Protein AF-A0A4R3XMM3-F1 (afdb_monomer)

Foldseek 3Di:
DPFDWDWDDPVPPLWIWIATPVGWIFTKAWDWDDPPVQQWTKIFIATDDTDDDPVVVVVSRVVRRVFAMDIDHADPVDPVRVVVRVVLSVQLRVCVSVVNPGGSVVVD

pLDDT: mean 89.59, std 9.35, range [39.34, 97.38]

Sequence (108 aa):
MNTEFRFDDFGFNDKLAIVDRSDNYEWVEPQISSLFSAGIVRVELVADSGEGDDDVREALREYVKQNYVVDIQCDFGDEADISRAVSEAVAIRDRFLAGNYVSFGEMA

Radius of gyration: 15.11 Å; Cα contacts (8 Å, |Δi|>4): 183; chains: 1; bounding box: 34×26×42 Å

Secondary structure (DSSP, 8-state):
-----EEE--SSTT-EEEE-TTS-EEEEEEEEEEEGGGTEEEEEEEEEEEES-HHHHHHHHHHHHHHSEEEEE--TT-HHHHHHHHHHHHHHHHHHHTT--S-HHHH-

Solvent-accessible surface area (backbone atoms only — not comparable to full-atom values): 6117 Å² total; per-residue (Å²): 129,90,80,60,72,46,79,45,66,84,77,52,90,88,42,39,26,44,30,43,90,82,71,29,30,32,35,42,47,78,45,78,48,75,41,75,95,73,31,28,36,33,30,33,44,45,64,81,52,67,52,68,58,67,71,60,44,51,51,51,45,51,50,35,59,73,41,28,47,39,78,36,74,25,52,85,89,36,72,68,40,40,51,49,32,52,51,51,42,48,52,49,48,52,43,39,76,72,69,48,81,68,44,40,72,81,66,110

Mean predicted aligned error: 4.65 Å

Structure (mmCIF, N/CA/C/O backbone):
data_AF-A0A4R3XMM3-F1
#
_entry.id   AF-A0A4R3XMM3-F1
#
loop_
_atom_site.group_PDB
_atom_site.id
_atom_site.type_symbol
_atom_site.label_atom_id
_atom_site.label_alt_id
_atom_site.label_comp_id
_atom_site.label_asym_id
_atom_site.label_entity_id
_atom_site.label_seq_id
_atom_site.pdbx_PDB_ins_code
_atom_site.Cartn_x
_atom_site.Cartn_y
_atom_site.Cartn_z
_atom_site.occupancy
_atom_site.B_iso_or_equiv
_atom_site.auth_seq_id
_atom_site.auth_comp_id
_atom_site.auth_asym_id
_atom_site.auth_atom_id
_atom_site.pdbx_PDB_model_num
ATOM 1 N N . MET A 1 1 ? 3.703 14.108 -20.509 1.00 39.34 1 MET A N 1
ATOM 2 C CA . MET A 1 1 ? 3.858 12.731 -21.025 1.00 39.34 1 MET A CA 1
ATOM 3 C C . MET A 1 1 ? 2.840 11.875 -20.298 1.00 39.34 1 MET A C 1
ATOM 5 O O . MET A 1 1 ? 2.721 12.045 -19.096 1.00 39.34 1 MET A O 1
ATOM 9 N N . ASN A 1 2 ? 2.072 11.035 -20.998 1.00 50.97 2 ASN A N 1
ATOM 10 C CA . ASN A 1 2 ? 1.317 9.968 -20.336 1.00 50.97 2 ASN A CA 1
ATOM 11 C C . ASN A 1 2 ? 2.332 8.879 -20.004 1.00 50.97 2 ASN A C 1
ATOM 13 O O . ASN A 1 2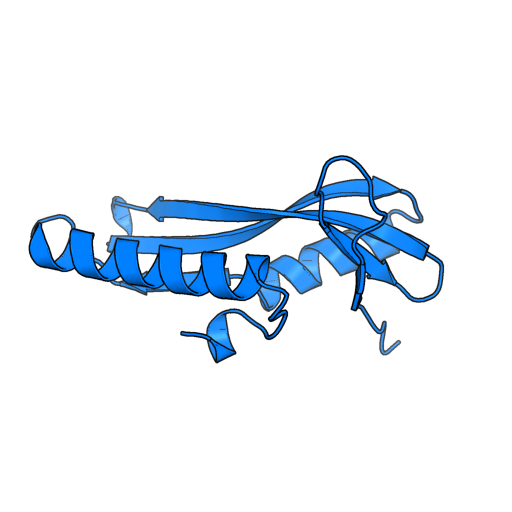 ? 2.629 8.035 -20.850 1.00 50.97 2 ASN A O 1
ATOM 17 N N . THR A 1 3 ? 2.961 8.996 -18.840 1.00 62.38 3 THR A N 1
ATOM 18 C CA . THR A 1 3 ? 3.848 7.957 -18.331 1.00 62.38 3 THR A CA 1
ATOM 19 C C . THR A 1 3 ? 2.953 6.786 -17.949 1.00 62.38 3 THR A C 1
ATOM 21 O O . THR A 1 3 ? 2.095 6.908 -17.080 1.00 62.38 3 THR A O 1
ATOM 24 N N . GLU A 1 4 ? 3.050 5.702 -18.708 1.00 83.00 4 GLU A N 1
ATOM 25 C CA . GLU A 1 4 ? 2.257 4.502 -18.478 1.00 83.00 4 GLU A CA 1
ATOM 26 C C . GLU A 1 4 ? 3.008 3.641 -17.470 1.00 83.00 4 GLU A C 1
ATOM 28 O O . GLU A 1 4 ? 4.126 3.203 -17.746 1.00 83.00 4 GLU A O 1
ATOM 33 N N . PHE A 1 5 ? 2.403 3.454 -16.302 1.00 89.56 5 PHE A N 1
ATOM 34 C CA . PHE A 1 5 ? 2.943 2.631 -15.231 1.00 89.56 5 PHE A CA 1
ATOM 35 C C . PHE A 1 5 ? 2.227 1.286 -15.194 1.00 89.56 5 PHE A C 1
ATOM 37 O O . PHE A 1 5 ? 1.027 1.206 -15.468 1.00 89.56 5 PHE A O 1
ATOM 44 N N . ARG A 1 6 ? 2.957 0.229 -14.843 1.00 91.19 6 ARG A N 1
ATOM 45 C CA . ARG A 1 6 ? 2.396 -1.109 -14.623 1.00 91.19 6 ARG A CA 1
ATOM 46 C C . ARG A 1 6 ? 3.032 -1.759 -13.402 1.00 91.19 6 ARG A C 1
ATOM 48 O O . ARG A 1 6 ? 4.103 -1.338 -12.978 1.00 91.19 6 ARG A O 1
ATOM 55 N N . PHE A 1 7 ? 2.394 -2.799 -12.880 1.00 91.62 7 PHE A N 1
ATOM 56 C CA . PHE A 1 7 ? 3.00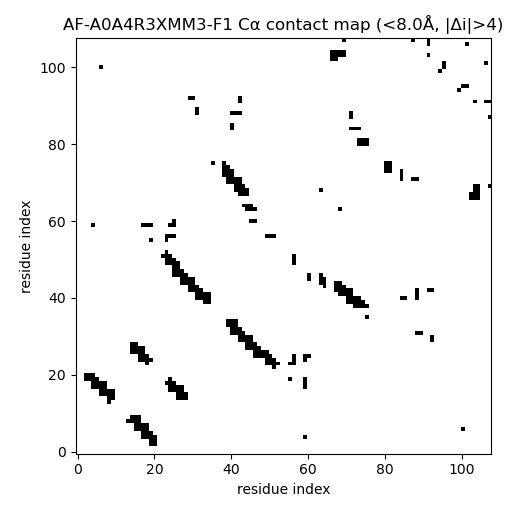9 -3.657 -11.874 1.00 91.62 7 PHE A CA 1
ATOM 57 C C . PHE A 1 7 ? 3.721 -4.831 -12.532 1.00 91.62 7 PHE A C 1
ATOM 59 O O . PHE A 1 7 ? 3.239 -5.366 -13.532 1.00 91.62 7 PHE A O 1
ATOM 66 N N . ASP A 1 8 ? 4.862 -5.198 -11.966 1.00 89.44 8 ASP A N 1
ATOM 67 C CA . ASP A 1 8 ? 5.714 -6.280 -12.443 1.00 89.44 8 ASP A CA 1
ATOM 68 C C . ASP A 1 8 ? 6.262 -7.055 -11.239 1.00 89.44 8 ASP A C 1
ATOM 70 O O . ASP A 1 8 ? 6.743 -6.461 -10.267 1.00 89.44 8 ASP A O 1
ATOM 74 N N . ASP A 1 9 ? 6.158 -8.380 -11.275 1.00 82.69 9 ASP A N 1
ATOM 75 C CA . ASP A 1 9 ? 6.764 -9.274 -10.300 1.00 82.69 9 ASP A CA 1
ATOM 76 C C . ASP A 1 9 ? 8.043 -9.842 -10.916 1.00 82.69 9 ASP A C 1
ATOM 78 O O . ASP A 1 9 ? 8.073 -10.907 -11.521 1.00 82.69 9 ASP A O 1
ATOM 82 N N . PHE A 1 10 ? 9.167 -9.147 -10.743 1.00 78.44 10 PHE A N 1
ATOM 83 C CA . PHE A 1 10 ? 10.459 -9.589 -11.289 1.00 78.44 10 PHE A CA 1
ATOM 84 C C . PHE A 1 10 ? 10.939 -10.975 -10.773 1.00 78.44 10 PHE A C 1
ATOM 86 O O . PHE A 1 10 ? 12.079 -11.367 -11.020 1.00 78.44 10 PHE A O 1
ATOM 93 N N . GLY A 1 11 ? 10.119 -11.718 -10.018 1.00 69.94 11 GLY A N 1
ATOM 94 C CA . GLY A 1 11 ? 10.423 -13.031 -9.452 1.00 69.94 11 GLY A CA 1
ATOM 95 C C . GLY A 1 11 ? 11.422 -12.974 -8.296 1.00 69.94 11 GLY A C 1
ATOM 96 O O . GLY A 1 11 ? 11.941 -14.007 -7.875 1.00 69.94 11 GLY A O 1
ATOM 97 N N . PHE A 1 12 ? 11.715 -11.775 -7.787 1.00 65.50 12 PHE A N 1
ATOM 98 C CA . PHE A 1 12 ? 12.668 -11.542 -6.707 1.00 65.50 12 PHE A CA 1
ATOM 99 C C . PHE A 1 12 ? 11.952 -11.401 -5.365 1.00 65.50 12 PHE A C 1
ATOM 101 O O . PHE A 1 12 ? 11.266 -10.413 -5.122 1.00 65.50 12 PHE A O 1
ATOM 108 N N . ASN A 1 13 ? 12.186 -12.358 -4.461 1.00 68.19 13 ASN A N 1
ATOM 109 C CA . ASN A 1 13 ? 11.737 -12.313 -3.062 1.00 68.19 13 ASN A CA 1
ATOM 110 C C . ASN A 1 13 ? 10.230 -12.036 -2.881 1.00 68.19 13 ASN A C 1
ATOM 112 O O . ASN A 1 13 ? 9.859 -11.372 -1.916 1.00 68.19 13 ASN A O 1
ATOM 116 N N . ASP A 1 14 ? 9.390 -12.490 -3.818 1.00 71.19 14 ASP A N 1
ATOM 117 C CA . ASP A 1 14 ? 7.941 -12.227 -3.840 1.00 71.19 14 ASP A CA 1
ATOM 118 C C . ASP A 1 14 ? 7.579 -10.726 -3.774 1.00 71.19 14 ASP A C 1
ATOM 120 O O . ASP A 1 14 ? 6.479 -10.354 -3.360 1.00 71.19 14 ASP A O 1
ATOM 124 N N . LYS A 1 15 ? 8.509 -9.843 -4.168 1.00 82.19 15 LYS A N 1
ATOM 125 C CA . LYS A 1 15 ? 8.300 -8.394 -4.182 1.00 82.19 15 LYS A CA 1
ATOM 126 C C . LYS A 1 15 ? 7.693 -7.955 -5.504 1.00 82.19 15 LYS A C 1
ATOM 128 O O . LYS A 1 15 ? 8.142 -8.357 -6.577 1.00 82.19 15 LYS A O 1
ATOM 133 N N . LEU A 1 16 ? 6.710 -7.071 -5.404 1.00 91.31 16 LEU A N 1
ATOM 134 C CA . LEU A 1 16 ? 6.092 -6.410 -6.541 1.00 91.31 16 LEU A CA 1
ATOM 135 C C . LEU A 1 16 ? 6.780 -5.067 -6.778 1.00 91.31 16 LEU A C 1
ATOM 137 O O . LEU A 1 16 ? 7.086 -4.347 -5.827 1.00 91.31 16 LEU A O 1
ATOM 141 N N . ALA A 1 17 ? 7.006 -4.717 -8.036 1.00 92.88 17 ALA A N 1
ATOM 142 C CA . ALA A 1 17 ? 7.477 -3.402 -8.431 1.00 92.88 17 ALA A CA 1
ATOM 143 C C . ALA A 1 17 ? 6.404 -2.668 -9.233 1.00 92.88 17 ALA A C 1
ATOM 145 O O . ALA A 1 17 ? 5.628 -3.285 -9.961 1.00 92.88 17 ALA A O 1
ATOM 146 N N . ILE A 1 18 ? 6.387 -1.343 -9.130 1.00 93.12 18 ILE A N 1
ATOM 147 C CA . ILE A 1 18 ? 5.763 -0.484 -10.131 1.00 93.12 18 ILE A CA 1
ATOM 148 C C . ILE A 1 18 ? 6.849 -0.014 -11.098 1.00 93.12 18 ILE A C 1
ATOM 150 O O . ILE A 1 18 ? 7.905 0.442 -10.662 1.00 93.12 18 ILE A O 1
ATOM 154 N N . VAL A 1 19 ? 6.604 -0.156 -12.398 1.00 93.94 19 VAL A N 1
ATOM 155 C CA . VAL A 1 19 ? 7.603 0.059 -13.451 1.00 93.94 19 VAL A CA 1
ATOM 156 C C . VAL A 1 19 ? 7.079 0.995 -14.536 1.00 93.94 19 VAL A C 1
ATOM 158 O O . VAL A 1 19 ? 5.877 1.013 -14.831 1.00 93.94 19 VAL A O 1
ATOM 161 N N . ASP A 1 20 ? 7.978 1.762 -15.149 1.00 91.94 20 ASP A N 1
ATOM 162 C CA . ASP A 1 20 ? 7.700 2.522 -16.369 1.00 91.94 20 ASP A CA 1
ATOM 163 C C . ASP A 1 20 ? 8.069 1.721 -17.637 1.00 91.94 20 ASP A C 1
ATOM 165 O O . ASP A 1 20 ? 8.492 0.566 -17.588 1.00 91.94 20 ASP A O 1
ATOM 169 N N . ARG A 1 21 ? 7.903 2.329 -18.818 1.00 89.12 21 ARG A N 1
ATOM 170 C CA . ARG A 1 21 ? 8.243 1.691 -20.105 1.00 89.12 21 ARG A CA 1
ATOM 171 C C . ARG A 1 21 ? 9.744 1.545 -20.365 1.00 89.12 21 ARG A C 1
ATOM 173 O O . ARG A 1 21 ? 10.106 0.887 -21.338 1.00 89.12 21 ARG A O 1
ATOM 180 N N . SER A 1 22 ? 10.582 2.194 -19.566 1.00 89.62 22 SER A N 1
ATOM 181 C CA . SER A 1 22 ? 12.039 2.182 -19.704 1.00 89.62 22 SER A CA 1
ATOM 182 C C . SER A 1 22 ? 12.702 1.335 -18.613 1.00 89.62 22 SER A C 1
ATOM 184 O O . SER A 1 22 ? 13.904 1.467 -18.400 1.00 89.62 22 SER A O 1
ATOM 186 N N . ASP A 1 23 ? 11.915 0.494 -17.934 1.00 87.88 23 ASP A N 1
ATOM 187 C CA . ASP A 1 23 ? 12.323 -0.389 -16.840 1.00 87.88 23 ASP A CA 1
ATOM 188 C C . ASP A 1 23 ? 12.890 0.347 -15.607 1.00 87.88 23 ASP A C 1
ATOM 190 O O . ASP A 1 23 ? 13.583 -0.254 -14.788 1.00 87.88 23 ASP A O 1
ATOM 194 N N . ASN A 1 24 ? 12.562 1.634 -15.423 1.00 91.81 24 ASN A N 1
ATOM 195 C CA . ASN A 1 24 ? 12.718 2.296 -14.127 1.00 91.81 24 ASN A CA 1
ATOM 196 C C . ASN A 1 24 ? 11.645 1.758 -13.187 1.00 91.81 24 ASN A C 1
ATOM 198 O O . ASN A 1 24 ? 10.486 1.617 -13.594 1.00 91.81 24 ASN A O 1
ATOM 202 N N . TYR A 1 25 ? 11.998 1.502 -11.932 1.00 92.56 25 TYR A N 1
ATOM 203 C CA . TYR A 1 25 ? 11.072 0.863 -11.011 1.00 92.56 25 TYR A CA 1
ATOM 204 C C . TYR A 1 25 ? 11.210 1.315 -9.563 1.00 92.56 25 TYR A C 1
ATOM 206 O O . TYR A 1 25 ? 12.254 1.801 -9.132 1.00 92.56 25 TYR A O 1
ATOM 214 N N . GLU A 1 26 ? 10.142 1.088 -8.801 1.00 94.00 26 GLU A N 1
ATOM 215 C CA . GLU A 1 26 ? 10.121 1.126 -7.340 1.00 94.00 26 GLU A CA 1
ATOM 216 C C . GLU A 1 26 ? 9.452 -0.143 -6.811 1.00 94.00 26 GLU A C 1
ATOM 218 O O . GLU A 1 26 ? 8.365 -0.514 -7.253 1.00 94.00 26 GLU A O 1
ATOM 223 N N . TRP A 1 27 ? 10.082 -0.802 -5.845 1.00 93.75 27 TRP A N 1
ATOM 224 C CA . TRP A 1 27 ? 9.476 -1.856 -5.044 1.00 93.75 27 TRP A CA 1
ATOM 225 C C . TRP A 1 27 ? 8.351 -1.279 -4.205 1.00 93.75 27 TRP A C 1
ATOM 227 O O . TRP A 1 27 ? 8.519 -0.248 -3.546 1.00 93.75 27 TRP A O 1
ATOM 237 N N . VAL A 1 28 ? 7.225 -1.982 -4.210 1.00 93.25 28 VAL A N 1
ATOM 238 C CA . VAL A 1 28 ? 6.001 -1.562 -3.546 1.00 93.25 28 VAL A CA 1
ATOM 239 C C . VAL A 1 28 ? 5.458 -2.652 -2.636 1.00 93.25 28 VAL A C 1
ATOM 241 O O . VAL A 1 28 ? 5.443 -3.831 -2.988 1.00 93.25 28 VAL A O 1
ATOM 244 N N . GLU A 1 29 ? 4.975 -2.255 -1.463 1.00 92.12 29 GLU A N 1
ATOM 245 C CA . GLU A 1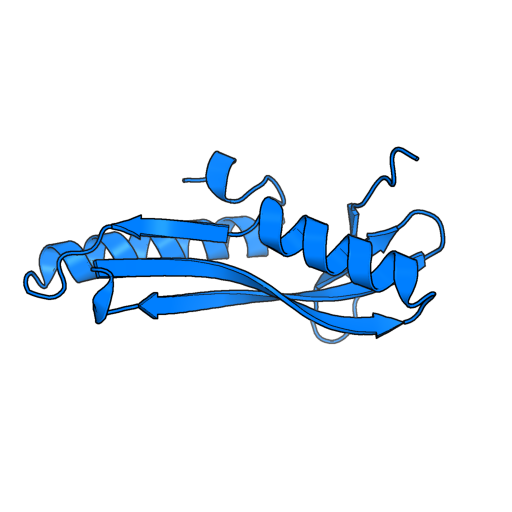 29 ? 4.378 -3.170 -0.489 1.00 92.12 29 GLU A CA 1
ATOM 246 C C . GLU A 1 29 ? 3.122 -2.539 0.129 1.00 92.12 29 GLU A C 1
ATOM 248 O O . GLU A 1 29 ? 3.156 -1.368 0.527 1.00 92.12 29 GLU A O 1
ATOM 253 N N . PRO A 1 30 ? 1.987 -3.262 0.194 1.00 92.44 30 PRO A N 1
ATOM 254 C CA . PRO A 1 30 ? 0.785 -2.730 0.812 1.00 92.44 30 PRO A CA 1
ATOM 255 C C . PRO A 1 30 ? 0.905 -2.774 2.339 1.00 92.44 30 PRO A C 1
ATOM 257 O O . PRO A 1 30 ? 1.241 -3.800 2.932 1.00 92.44 30 PRO A O 1
ATOM 260 N N . GLN A 1 31 ? 0.580 -1.662 2.983 1.00 94.75 31 GLN A N 1
ATOM 261 C CA . GLN A 1 31 ? 0.625 -1.468 4.424 1.00 94.75 31 GLN A CA 1
ATOM 26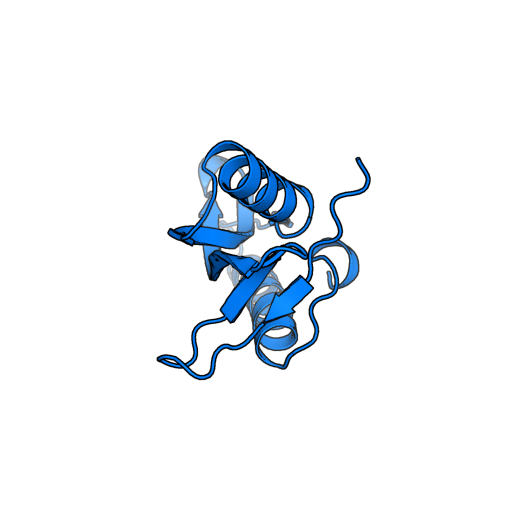2 C C . GLN A 1 31 ? -0.754 -1.079 4.951 1.00 94.75 31 GLN A C 1
ATOM 264 O O . GLN A 1 31 ? -1.530 -0.399 4.283 1.00 94.75 31 GLN A O 1
ATOM 269 N N . ILE A 1 32 ? -1.053 -1.522 6.172 1.00 95.75 32 ILE A N 1
ATOM 270 C CA . ILE A 1 32 ? -2.244 -1.111 6.913 1.00 95.75 32 ILE A CA 1
ATOM 271 C C . ILE A 1 32 ? -1.769 -0.373 8.158 1.00 95.75 32 ILE A C 1
ATOM 273 O O . ILE A 1 32 ? -0.976 -0.910 8.933 1.00 95.75 32 ILE A O 1
ATOM 277 N N . SER A 1 33 ? -2.259 0.844 8.354 1.00 96.19 33 SER A N 1
ATOM 278 C CA . SER A 1 33 ? -1.920 1.692 9.492 1.00 96.19 33 SER A CA 1
ATOM 279 C C . SER A 1 33 ? -3.183 2.206 10.187 1.00 96.19 33 SER A C 1
ATOM 281 O O . SER A 1 33 ? -4.251 2.333 9.589 1.00 96.19 33 SER A O 1
ATOM 283 N N . SER A 1 34 ? -3.086 2.468 11.492 1.00 94.62 34 SER A N 1
ATOM 284 C CA . SER A 1 34 ? -4.188 3.018 12.289 1.00 94.62 34 SER A CA 1
ATOM 285 C C . SER A 1 34 ? -3.861 4.444 12.713 1.00 94.62 34 SER A C 1
ATOM 287 O O . SER A 1 34 ? -2.913 4.686 13.461 1.00 94.62 34 SER A O 1
ATOM 289 N N . LEU A 1 35 ? -4.667 5.394 12.250 1.00 93.81 35 LEU A N 1
ATOM 290 C CA . LEU A 1 35 ? -4.573 6.813 12.570 1.00 93.81 35 LEU A CA 1
ATOM 291 C C . LEU A 1 35 ? -5.635 7.152 13.623 1.00 93.81 35 LEU A C 1
ATOM 293 O O . LEU A 1 35 ? -6.683 7.724 13.323 1.00 93.81 35 LEU A O 1
ATOM 297 N N . PHE A 1 36 ? -5.359 6.782 14.877 1.00 90.06 36 PHE A N 1
ATOM 298 C CA . PHE A 1 36 ? -6.306 6.903 15.995 1.00 90.06 36 PHE A CA 1
ATOM 299 C C . PHE A 1 36 ? -6.871 8.315 16.179 1.00 90.06 36 PHE A C 1
ATOM 301 O O . PHE A 1 36 ? -8.066 8.476 16.403 1.00 90.06 36 PHE A O 1
ATOM 308 N N . SER A 1 37 ? -6.034 9.348 16.046 1.00 89.00 37 SER A N 1
ATOM 309 C CA . SER A 1 37 ? -6.450 10.750 16.190 1.00 89.00 37 SER A CA 1
ATOM 310 C C . SER A 1 37 ? -7.413 11.223 15.099 1.00 89.0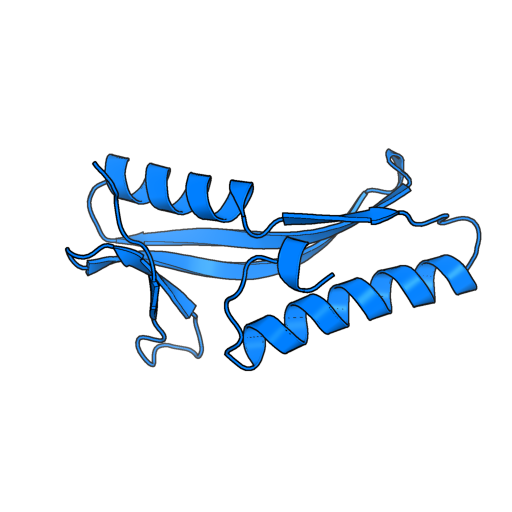0 37 SER A C 1
ATOM 312 O O . SER A 1 37 ? -8.100 12.222 15.295 1.00 89.00 37 SER A O 1
ATOM 314 N N . ALA A 1 38 ? -7.450 10.525 13.964 1.00 90.56 38 ALA A N 1
ATOM 315 C CA . ALA A 1 38 ? -8.314 10.829 12.834 1.00 90.56 38 ALA A CA 1
ATOM 316 C C . ALA A 1 38 ? -9.509 9.869 12.720 1.00 90.56 38 ALA A C 1
ATOM 318 O O . ALA A 1 38 ? -10.355 10.089 11.861 1.00 90.56 38 ALA A O 1
ATOM 319 N N . GLY A 1 39 ? -9.585 8.822 13.554 1.00 95.56 39 GLY A N 1
ATOM 320 C CA . GLY A 1 39 ? -10.618 7.789 13.426 1.00 95.56 39 GLY A CA 1
ATOM 321 C C . GLY A 1 39 ? -10.516 7.019 12.107 1.00 95.56 39 GLY A C 1
ATOM 322 O O . GLY A 1 39 ? -11.530 6.761 11.466 1.00 95.56 39 GLY A O 1
ATOM 323 N N . ILE A 1 40 ? -9.293 6.722 11.648 1.00 97.38 40 ILE A N 1
ATOM 324 C CA . ILE A 1 40 ? -9.046 6.107 10.336 1.00 97.38 40 ILE A CA 1
ATOM 325 C C . ILE A 1 40 ? -8.203 4.838 10.470 1.00 97.38 40 ILE A C 1
ATOM 327 O O . ILE A 1 40 ? -7.173 4.825 11.148 1.00 97.38 40 ILE A O 1
ATOM 331 N N . VAL A 1 41 ? -8.607 3.792 9.753 1.00 96.88 41 VAL A N 1
ATOM 332 C CA . VAL A 1 41 ? -7.731 2.696 9.326 1.00 96.88 41 VAL A CA 1
ATOM 333 C C . VAL A 1 41 ? -7.367 2.959 7.869 1.00 96.88 41 VAL A C 1
ATOM 335 O O . VAL A 1 41 ? -8.244 3.020 7.012 1.00 96.88 41 VAL A O 1
ATOM 338 N N . ARG A 1 42 ? -6.081 3.146 7.585 1.00 96.81 42 ARG A N 1
ATOM 339 C CA . ARG A 1 42 ? -5.575 3.395 6.235 1.00 96.81 42 ARG A CA 1
ATOM 340 C C . ARG A 1 42 ? -4.994 2.117 5.664 1.00 96.81 42 ARG A C 1
ATOM 342 O O . ARG A 1 42 ? -4.229 1.434 6.343 1.00 96.81 42 ARG A O 1
ATOM 349 N N . VAL A 1 43 ? -5.310 1.838 4.408 1.00 95.81 43 VAL A N 1
ATOM 350 C CA . VAL A 1 43 ? -4.554 0.904 3.576 1.00 95.81 43 VAL A CA 1
ATOM 351 C C . VAL A 1 43 ? -3.856 1.702 2.483 1.00 95.81 43 VAL A C 1
ATOM 353 O O . VAL A 1 43 ? -4.488 2.489 1.779 1.00 95.81 43 VAL A O 1
ATOM 356 N N . GLU A 1 44 ? -2.542 1.547 2.372 1.00 95.50 44 GLU A N 1
ATOM 357 C CA . GLU A 1 44 ? -1.734 2.259 1.387 1.00 95.50 44 GLU A CA 1
ATOM 358 C C . GLU A 1 44 ? -0.679 1.360 0.763 1.00 95.50 44 GLU A C 1
ATOM 360 O O . GLU A 1 44 ? -0.164 0.452 1.406 1.00 95.50 44 GLU A O 1
ATOM 365 N N . LEU A 1 45 ? -0.348 1.605 -0.496 1.00 94.38 45 LEU A N 1
ATOM 366 C CA . LEU A 1 45 ? 0.806 1.003 -1.139 1.00 94.38 45 LEU A CA 1
ATOM 367 C C . LEU A 1 45 ? 2.006 1.932 -0.934 1.00 94.38 45 LEU A C 1
ATOM 369 O O . LEU A 1 45 ? 1.942 3.117 -1.254 1.00 94.38 45 LEU A O 1
ATOM 373 N N . VAL A 1 46 ? 3.097 1.411 -0.377 1.00 93.12 46 VAL A N 1
ATOM 374 C CA . VAL A 1 46 ? 4.299 2.200 -0.077 1.00 93.12 46 VAL A CA 1
ATOM 375 C C . VAL A 1 46 ? 5.407 1.810 -1.036 1.00 93.12 46 VAL A C 1
ATOM 377 O O . VAL A 1 46 ? 5.730 0.632 -1.150 1.00 93.12 46 VAL A O 1
ATOM 380 N N . ALA A 1 47 ? 5.993 2.806 -1.699 1.00 91.88 47 ALA A N 1
ATOM 381 C CA . ALA A 1 47 ? 7.199 2.662 -2.505 1.00 91.88 47 ALA A CA 1
ATOM 382 C C . ALA A 1 47 ? 8.433 3.033 -1.666 1.00 91.88 47 ALA A C 1
ATOM 384 O O . ALA A 1 47 ? 8.482 4.136 -1.117 1.00 91.88 47 ALA A O 1
ATOM 385 N N . ASP A 1 48 ? 9.406 2.127 -1.557 1.00 83.94 48 ASP A N 1
ATOM 386 C CA . ASP A 1 48 ? 10.542 2.265 -0.622 1.00 83.94 48 ASP A CA 1
ATOM 387 C C . ASP A 1 48 ? 11.913 2.350 -1.318 1.00 83.94 48 ASP A C 1
ATOM 389 O O . ASP A 1 48 ? 12.775 3.136 -0.924 1.00 83.94 48 ASP A O 1
ATOM 393 N N . SER A 1 49 ? 12.128 1.555 -2.366 1.00 86.94 49 SER A N 1
ATOM 394 C CA . SER A 1 49 ? 13.442 1.361 -2.984 1.00 86.94 49 SER A CA 1
ATOM 395 C C . SER A 1 49 ? 13.307 0.889 -4.426 1.00 86.94 49 SER A C 1
ATOM 397 O O . SER A 1 49 ? 12.370 0.171 -4.747 1.00 86.94 49 SER A O 1
ATOM 399 N N . GLY A 1 50 ? 14.259 1.232 -5.290 1.00 88.88 50 GLY A N 1
ATOM 400 C CA . GLY A 1 50 ? 14.143 1.019 -6.726 1.00 88.88 50 GLY A CA 1
ATOM 401 C C . GLY A 1 50 ? 15.381 1.465 -7.492 1.00 88.88 50 GLY A C 1
ATOM 402 O O . GLY A 1 50 ? 16.317 2.013 -6.902 1.00 88.88 50 GLY A O 1
ATOM 403 N N . GLU A 1 51 ? 15.377 1.245 -8.802 1.00 91.56 51 GLU A N 1
ATOM 404 C CA . GLU A 1 51 ? 16.451 1.653 -9.708 1.00 91.56 51 GLU A CA 1
ATOM 405 C C . GLU A 1 51 ? 15.888 2.410 -10.910 1.00 91.56 51 GLU A C 1
ATOM 407 O O . GLU A 1 51 ? 14.744 2.207 -11.319 1.00 91.56 51 GLU A O 1
ATOM 412 N N . GLY A 1 52 ? 16.702 3.307 -11.465 1.00 91.31 52 GLY A N 1
ATOM 413 C CA . GLY A 1 52 ? 16.325 4.145 -12.596 1.00 91.31 52 GLY A CA 1
ATOM 414 C C . GLY A 1 52 ? 16.588 5.626 -12.357 1.00 91.31 52 GLY A C 1
ATOM 415 O O . GLY A 1 52 ? 17.270 6.011 -11.408 1.00 91.31 52 GLY A O 1
ATOM 416 N N . ASP A 1 53 ? 16.039 6.439 -13.249 1.00 93.06 53 ASP A N 1
ATOM 417 C CA . ASP A 1 53 ? 16.071 7.895 -13.181 1.00 93.06 53 ASP A CA 1
ATOM 418 C C . ASP A 1 53 ? 15.268 8.425 -11.980 1.00 93.06 53 ASP A C 1
ATOM 420 O O . ASP A 1 53 ? 14.128 8.013 -11.752 1.00 93.06 53 ASP A O 1
ATOM 424 N N . ASP A 1 54 ? 15.861 9.339 -11.209 1.00 92.12 54 ASP A N 1
ATOM 425 C CA . ASP A 1 54 ? 15.270 9.832 -9.961 1.00 92.12 54 ASP A CA 1
ATOM 426 C C . ASP A 1 54 ? 13.955 10.602 -10.188 1.00 92.12 54 ASP A C 1
ATOM 428 O O . ASP A 1 54 ? 13.025 10.441 -9.394 1.00 92.12 54 ASP A O 1
ATOM 432 N N . ASP A 1 55 ? 13.826 11.362 -11.285 1.00 91.25 55 ASP A N 1
ATOM 433 C CA . ASP A 1 55 ? 12.599 12.111 -11.594 1.00 91.25 55 ASP A CA 1
ATOM 434 C C . ASP A 1 55 ? 11.458 11.145 -11.966 1.00 91.25 55 ASP A C 1
ATOM 436 O O . ASP A 1 55 ? 10.303 11.320 -11.560 1.00 91.25 55 ASP A O 1
ATOM 440 N N . VAL A 1 56 ? 11.770 10.081 -12.717 1.00 90.00 56 VAL A N 1
ATOM 441 C CA . VAL A 1 56 ? 10.796 9.026 -13.055 1.00 90.00 56 VAL A CA 1
ATOM 442 C C . VAL A 1 56 ? 10.369 8.260 -11.806 1.00 90.00 56 VAL A C 1
ATOM 444 O O . VAL A 1 56 ? 9.183 7.982 -11.617 1.00 90.00 56 VAL A O 1
ATOM 447 N N . ARG A 1 57 ? 11.319 7.947 -10.926 1.00 92.00 57 ARG A N 1
ATOM 448 C CA . ARG A 1 57 ? 11.058 7.271 -9.654 1.00 92.00 57 ARG A CA 1
ATOM 449 C C . ARG A 1 57 ? 10.206 8.109 -8.709 1.00 92.00 57 ARG A C 1
ATOM 451 O O . ARG A 1 57 ? 9.290 7.577 -8.082 1.00 92.00 57 ARG A O 1
ATOM 458 N N . GLU A 1 58 ? 10.428 9.418 -8.643 1.00 92.44 58 GLU A N 1
ATOM 459 C CA . GLU A 1 58 ? 9.543 10.324 -7.908 1.00 92.44 58 GLU A CA 1
ATOM 460 C C . GLU A 1 58 ? 8.119 10.293 -8.482 1.00 92.44 58 GLU A C 1
ATOM 462 O O . GLU A 1 58 ? 7.154 10.149 -7.727 1.00 92.44 58 GLU A O 1
ATOM 467 N N . 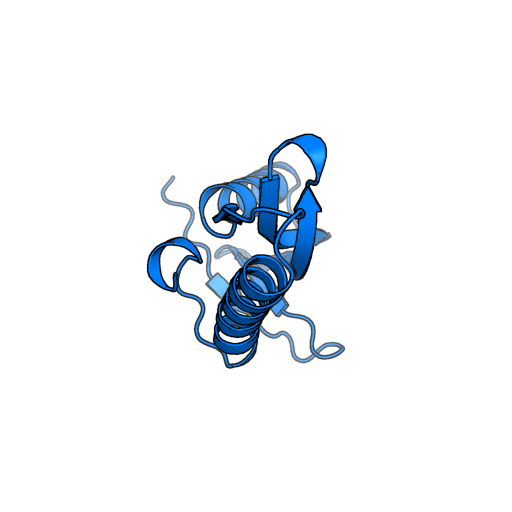ALA A 1 59 ? 7.972 10.310 -9.809 1.00 91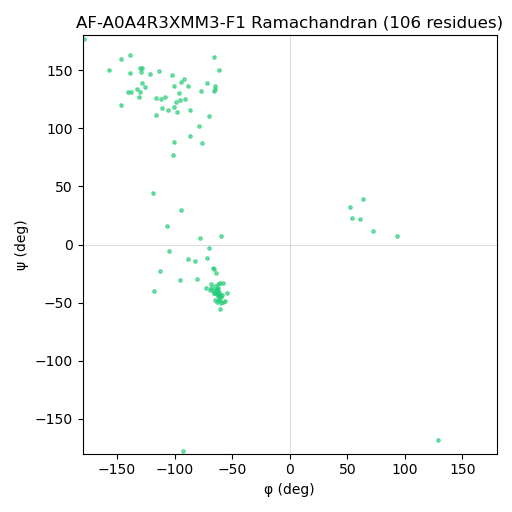.88 59 ALA A N 1
ATOM 468 C CA . ALA A 1 59 ? 6.666 10.194 -10.453 1.00 91.88 59 ALA A CA 1
ATOM 469 C C . ALA A 1 59 ? 5.963 8.851 -10.159 1.00 91.88 59 ALA A C 1
ATOM 471 O O . ALA A 1 59 ? 4.748 8.841 -9.947 1.00 91.88 59 ALA A O 1
ATOM 472 N N . LEU A 1 60 ? 6.704 7.735 -10.094 1.00 91.44 60 LEU A N 1
ATOM 473 C CA . LEU A 1 60 ? 6.176 6.425 -9.683 1.00 91.44 60 LEU A CA 1
ATOM 474 C C . LEU A 1 60 ? 5.637 6.468 -8.245 1.00 91.44 60 LEU A C 1
ATOM 476 O O . LEU A 1 60 ? 4.511 6.039 -7.989 1.00 91.44 60 LEU A O 1
ATOM 480 N N . ARG A 1 61 ? 6.410 7.034 -7.310 1.00 92.44 61 ARG A N 1
ATOM 481 C CA . ARG A 1 61 ? 6.002 7.178 -5.901 1.00 92.44 61 ARG A CA 1
ATOM 482 C C . ARG A 1 61 ? 4.750 8.038 -5.764 1.00 92.44 61 ARG A C 1
ATOM 484 O O . ARG A 1 61 ? 3.840 7.680 -5.019 1.00 92.44 61 ARG A O 1
ATOM 491 N N . GLU A 1 62 ? 4.688 9.156 -6.479 1.00 92.44 62 GLU A N 1
ATOM 492 C CA . GLU A 1 62 ? 3.526 10.045 -6.450 1.00 92.44 62 GLU A CA 1
ATOM 493 C C . GLU A 1 62 ? 2.287 9.384 -7.057 1.00 92.44 62 GLU A C 1
ATOM 495 O O . GLU A 1 62 ? 1.197 9.492 -6.494 1.00 92.44 62 GLU A O 1
ATOM 500 N N . TYR A 1 63 ? 2.444 8.625 -8.144 1.00 91.50 63 TYR A N 1
ATOM 501 C CA . TYR A 1 63 ? 1.345 7.845 -8.707 1.00 91.50 63 TYR A CA 1
ATOM 502 C C . TYR A 1 63 ? 0.784 6.837 -7.702 1.00 91.50 63 TYR A C 1
ATOM 504 O O . TYR A 1 63 ? -0.436 6.748 -7.536 1.00 91.50 63 TYR A O 1
ATOM 512 N N . VAL A 1 64 ? 1.661 6.115 -7.000 1.00 92.06 64 VAL A N 1
ATOM 513 C CA . VAL A 1 64 ? 1.262 5.158 -5.967 1.00 92.06 64 VAL A CA 1
ATOM 514 C C . VAL A 1 64 ? 0.477 5.855 -4.850 1.00 92.06 64 VAL A C 1
ATOM 516 O O . VAL A 1 64 ? -0.644 5.448 -4.553 1.00 92.06 64 VAL A O 1
ATOM 519 N N . LYS A 1 65 ? 0.995 6.960 -4.300 1.00 90.94 65 LYS A N 1
ATOM 520 C CA . LYS A 1 65 ? 0.318 7.724 -3.235 1.00 90.94 65 LYS A CA 1
ATOM 521 C C . LYS A 1 65 ? -1.049 8.272 -3.647 1.00 90.94 65 LYS A C 1
ATOM 523 O O . LYS A 1 65 ? -1.929 8.409 -2.806 1.00 90.94 65 LYS A O 1
ATOM 528 N N . GLN A 1 66 ? -1.226 8.626 -4.917 1.00 90.56 66 GLN A N 1
ATOM 529 C CA . GLN A 1 66 ? -2.477 9.211 -5.402 1.00 90.56 66 GLN A CA 1
ATOM 530 C C . GLN A 1 66 ? -3.565 8.168 -5.679 1.00 90.56 66 GLN A C 1
ATOM 532 O O . GLN A 1 66 ? -4.744 8.489 -5.562 1.00 90.56 66 GLN A O 1
ATOM 537 N N . ASN A 1 67 ? -3.187 6.942 -6.056 1.00 90.12 67 ASN A N 1
ATOM 538 C CA . ASN A 1 67 ? -4.134 5.928 -6.542 1.00 90.12 67 ASN A CA 1
ATOM 539 C C . ASN A 1 67 ? -4.290 4.726 -5.597 1.00 90.12 67 ASN A C 1
ATOM 541 O O . ASN A 1 67 ? -5.309 4.041 -5.623 1.00 90.12 67 ASN A O 1
ATOM 545 N N . TYR A 1 68 ? -3.306 4.454 -4.744 1.00 93.81 68 TYR A N 1
ATOM 546 C CA . TYR A 1 68 ? -3.275 3.263 -3.891 1.00 93.81 68 TYR A CA 1
ATOM 547 C C . TYR A 1 68 ? -3.258 3.643 -2.415 1.00 93.81 68 TYR A C 1
ATOM 549 O O . TYR A 1 68 ? -2.502 3.080 -1.633 1.00 93.81 68 TYR A O 1
ATOM 557 N N . VAL A 1 69 ? -4.097 4.607 -2.035 1.00 94.94 69 VAL A N 1
ATOM 558 C CA . VAL A 1 69 ? -4.355 4.988 -0.643 1.00 94.94 69 VAL A CA 1
ATOM 559 C C . VAL A 1 69 ? -5.862 5.044 -0.439 1.00 94.94 69 VAL A C 1
ATOM 561 O O . VAL A 1 69 ? -6.564 5.724 -1.185 1.00 94.94 69 VAL A O 1
ATOM 564 N N . VAL A 1 70 ? -6.356 4.342 0.576 1.00 94.38 70 VAL A N 1
ATOM 565 C CA . VAL A 1 70 ? -7.754 4.397 1.011 1.00 94.38 70 VAL A CA 1
ATOM 566 C C . VAL A 1 70 ? -7.813 4.564 2.521 1.00 94.38 70 VAL A C 1
ATOM 568 O O . VAL A 1 70 ? -7.136 3.857 3.269 1.00 94.38 70 VAL A O 1
ATOM 571 N N . ASP A 1 71 ? -8.669 5.489 2.949 1.00 95.94 71 ASP A N 1
ATOM 572 C CA . ASP A 1 71 ? -8.966 5.772 4.348 1.00 95.94 71 ASP A CA 1
ATOM 573 C C . ASP A 1 71 ? -10.344 5.217 4.706 1.00 95.94 71 ASP A C 1
ATOM 575 O O . ASP A 1 71 ? -11.366 5.684 4.200 1.00 95.94 71 ASP A O 1
ATOM 579 N N . ILE A 1 72 ? -10.378 4.244 5.612 1.00 95.94 72 ILE A N 1
ATOM 580 C CA . ILE A 1 72 ? -11.606 3.637 6.123 1.00 95.94 72 ILE A CA 1
ATOM 581 C C . ILE A 1 72 ? -11.925 4.282 7.467 1.00 95.94 72 ILE A C 1
ATOM 583 O O . ILE A 1 72 ? -11.111 4.257 8.392 1.00 95.94 72 ILE A O 1
ATOM 587 N N . GLN A 1 73 ? -13.118 4.863 7.581 1.00 96.94 73 GLN A N 1
ATOM 588 C CA . GLN A 1 73 ? -13.591 5.432 8.842 1.00 96.94 73 GLN A CA 1
ATOM 589 C C . GLN A 1 73 ? -13.766 4.331 9.892 1.00 96.94 73 GLN A C 1
ATOM 591 O O . GLN A 1 73 ? -14.303 3.259 9.597 1.00 96.94 73 GLN A O 1
ATOM 596 N N . CYS A 1 74 ? -13.312 4.615 11.109 1.00 96.75 74 CYS A N 1
ATOM 597 C CA . CYS A 1 74 ? -13.305 3.692 12.232 1.00 96.75 74 CYS A CA 1
ATOM 598 C C . CYS A 1 74 ? -13.520 4.449 13.548 1.00 96.75 74 CYS A C 1
ATOM 600 O O . CYS A 1 74 ? -12.695 5.275 13.951 1.00 96.75 74 CYS A O 1
ATOM 602 N N . ASP A 1 75 ? -14.588 4.111 14.261 1.00 95.69 75 ASP A N 1
ATOM 603 C CA . ASP A 1 75 ? -14.750 4.456 15.666 1.00 95.69 75 ASP A CA 1
ATOM 604 C C . ASP A 1 75 ? -13.931 3.485 16.527 1.00 95.69 75 ASP A C 1
ATOM 606 O O . ASP A 1 75 ? -14.323 2.351 16.787 1.00 95.69 75 ASP A O 1
ATOM 610 N N . PHE A 1 76 ? -12.765 3.934 16.994 1.00 94.50 76 PHE A N 1
ATOM 611 C CA . PHE A 1 76 ? -11.911 3.139 17.882 1.00 94.50 76 PHE A CA 1
ATOM 612 C C . PHE A 1 76 ? -12.487 2.948 19.298 1.00 94.50 76 PHE A C 1
ATOM 614 O O . PHE A 1 76 ? -11.873 2.263 20.117 1.00 94.50 76 PHE A O 1
ATOM 621 N N . GLY A 1 77 ? -13.636 3.553 19.610 1.00 94.56 77 GLY A N 1
ATOM 622 C CA . GLY A 1 77 ? -14.411 3.260 20.812 1.00 94.56 77 GLY A CA 1
ATOM 623 C C . GLY A 1 77 ? -15.316 2.030 20.683 1.00 94.56 77 GLY A C 1
ATOM 624 O O . GLY A 1 77 ? -15.782 1.535 21.710 1.00 94.56 77 GLY A O 1
ATOM 625 N N . ASP A 1 78 ? -15.548 1.528 19.465 1.00 96.56 78 ASP A N 1
ATOM 626 C CA . ASP A 1 78 ? -16.410 0.378 19.178 1.00 96.56 78 ASP A CA 1
ATOM 627 C C . ASP A 1 78 ? -15.599 -0.789 18.591 1.00 96.56 78 ASP A C 1
ATOM 629 O O . ASP A 1 78 ? -15.131 -0.752 17.454 1.00 96.56 78 ASP A O 1
ATOM 633 N N . GLU A 1 79 ? -15.459 -1.875 19.357 1.00 95.81 79 GLU A N 1
ATOM 634 C CA . GLU A 1 79 ? -14.734 -3.077 18.924 1.00 95.81 79 GLU A CA 1
ATOM 635 C C . GLU A 1 79 ? -15.309 -3.700 17.642 1.00 95.81 79 GLU A C 1
ATOM 637 O O . GLU A 1 79 ? -14.554 -4.248 16.830 1.00 95.81 79 GLU A O 1
ATOM 642 N N . ALA A 1 80 ? -16.628 -3.611 17.431 1.00 96.75 80 ALA A N 1
ATOM 643 C CA . ALA A 1 80 ? -17.254 -4.112 16.214 1.00 96.75 80 ALA A CA 1
ATOM 644 C C . ALA A 1 80 ? -16.850 -3.266 15.000 1.00 96.75 80 ALA A C 1
ATOM 646 O O . ALA A 1 80 ? -16.598 -3.816 13.923 1.00 96.75 80 ALA A O 1
ATOM 647 N N . ASP A 1 81 ? -16.730 -1.950 15.182 1.00 95.88 81 ASP A N 1
ATOM 648 C CA . ASP A 1 81 ? -16.332 -1.035 14.117 1.00 95.88 81 ASP A CA 1
ATOM 649 C C . ASP A 1 81 ? -14.842 -1.163 13.776 1.00 95.88 81 ASP A C 1
ATOM 651 O O . ASP A 1 81 ? -14.479 -1.205 12.599 1.00 95.88 81 ASP A O 1
ATOM 655 N N . ILE A 1 82 ? -13.989 -1.377 14.786 1.00 96.06 82 ILE A N 1
ATOM 656 C CA . ILE A 1 82 ? -12.573 -1.731 14.591 1.00 96.06 82 ILE A CA 1
ATOM 657 C C . ILE A 1 82 ? -12.451 -3.018 13.773 1.00 96.06 82 ILE A C 1
ATOM 659 O O . ILE A 1 82 ? -11.710 -3.069 12.789 1.00 96.06 82 ILE A O 1
ATOM 663 N N . SER A 1 83 ? -13.183 -4.069 14.159 1.00 96.62 83 SER A N 1
ATOM 664 C CA . SER A 1 83 ? -13.139 -5.352 13.455 1.00 96.62 83 SER A CA 1
ATOM 665 C C . SER A 1 83 ? -13.599 -5.219 12.002 1.00 96.62 83 SER A C 1
ATOM 667 O O . SER A 1 83 ? -12.958 -5.782 11.110 1.00 96.62 83 SER A O 1
ATOM 669 N N . ARG A 1 84 ? -14.653 -4.431 11.747 1.00 97.12 84 ARG A N 1
ATOM 670 C CA . ARG A 1 84 ? -15.133 -4.111 10.396 1.00 97.12 84 ARG A CA 1
ATOM 671 C C . ARG A 1 84 ? -14.055 -3.397 9.579 1.00 97.12 84 ARG A C 1
ATOM 673 O O . ARG A 1 84 ? -13.697 -3.893 8.513 1.00 97.12 84 ARG A O 1
ATOM 680 N N . ALA A 1 85 ? -13.527 -2.279 10.079 1.00 96.75 85 ALA A N 1
ATOM 681 C CA . ALA A 1 85 ? -12.575 -1.445 9.348 1.00 96.75 85 ALA A CA 1
ATOM 682 C C . ALA A 1 85 ? -11.269 -2.191 9.031 1.00 96.75 85 ALA A C 1
ATOM 684 O O . ALA A 1 85 ? -10.759 -2.120 7.913 1.00 96.75 85 ALA A O 1
ATOM 685 N N . VAL A 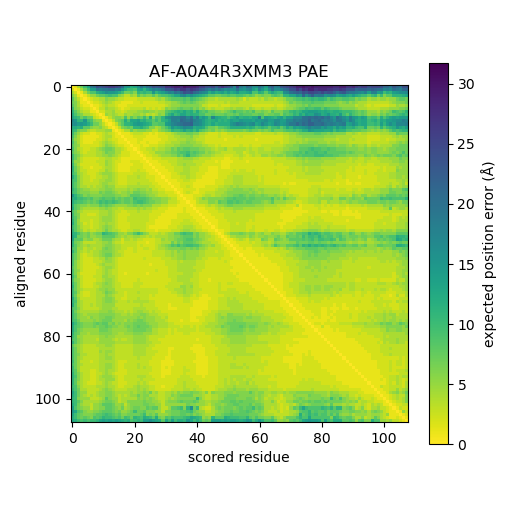1 86 ? -10.751 -2.973 9.983 1.00 95.75 86 VAL A N 1
ATOM 686 C CA . VAL A 1 86 ? -9.562 -3.810 9.760 1.00 95.75 86 VAL A CA 1
ATOM 687 C C . VAL A 1 86 ? -9.842 -4.916 8.744 1.00 95.75 86 VAL A C 1
ATOM 689 O O . VAL A 1 86 ? -9.009 -5.164 7.875 1.00 95.75 86 VAL A O 1
ATOM 692 N N . SER A 1 87 ? -11.005 -5.571 8.815 1.00 96.56 87 SER A N 1
ATOM 693 C CA . SER A 1 87 ? -11.369 -6.626 7.856 1.00 96.56 87 SER A CA 1
ATOM 694 C C . SER A 1 87 ? -11.485 -6.084 6.430 1.00 96.56 87 SER A C 1
ATOM 696 O O . SER A 1 87 ? -11.055 -6.740 5.484 1.00 96.56 87 SER A O 1
ATOM 698 N N . GLU A 1 88 ? -12.027 -4.878 6.277 1.00 96.19 88 GLU A N 1
ATOM 699 C CA . GLU A 1 88 ? -12.123 -4.174 4.998 1.00 96.19 88 GLU A CA 1
ATOM 700 C C . GLU A 1 88 ? -10.733 -3.815 4.445 1.00 96.19 88 GLU A C 1
ATOM 702 O O . GLU A 1 88 ? -10.417 -4.163 3.306 1.00 96.19 88 GLU A O 1
ATOM 707 N N . ALA A 1 89 ? -9.851 -3.247 5.277 1.00 95.81 89 ALA A N 1
ATOM 708 C CA . ALA A 1 89 ? -8.467 -2.949 4.899 1.00 95.81 89 ALA A CA 1
ATOM 709 C C . ALA A 1 89 ? -7.699 -4.209 4.457 1.00 95.81 89 ALA A C 1
ATOM 711 O O . ALA A 1 89 ? -6.989 -4.204 3.448 1.00 95.81 89 ALA A O 1
ATOM 712 N N . VAL A 1 90 ? -7.868 -5.313 5.193 1.00 95.94 90 VAL A N 1
ATOM 713 C CA . VAL A 1 90 ? -7.276 -6.618 4.868 1.00 95.94 90 VAL A CA 1
ATOM 714 C C . VAL A 1 90 ? -7.817 -7.156 3.547 1.00 95.94 90 VAL A C 1
ATOM 716 O O . VAL A 1 90 ? -7.034 -7.627 2.729 1.00 95.94 90 VAL A O 1
ATOM 719 N N . ALA A 1 91 ? -9.122 -7.046 3.296 1.00 95.25 91 ALA A N 1
ATOM 720 C CA . ALA A 1 91 ? -9.713 -7.509 2.046 1.00 95.25 91 ALA A CA 1
ATOM 721 C C . ALA A 1 91 ? -9.176 -6.741 0.826 1.00 95.25 91 ALA A C 1
ATOM 723 O O . ALA A 1 91 ? -8.916 -7.357 -0.208 1.00 95.25 91 ALA A O 1
ATOM 724 N N . ILE A 1 92 ? -8.975 -5.422 0.939 1.00 93.31 92 ILE A N 1
ATOM 725 C CA . ILE A 1 92 ? -8.365 -4.604 -0.124 1.00 93.31 92 ILE A CA 1
ATOM 726 C C . ILE A 1 92 ? -6.923 -5.062 -0.381 1.00 93.31 92 ILE A C 1
ATOM 728 O O . ILE A 1 92 ? -6.564 -5.367 -1.520 1.00 93.31 92 ILE A O 1
ATOM 732 N N . ARG A 1 93 ? -6.118 -5.197 0.682 1.00 93.75 93 ARG A N 1
ATOM 733 C CA . ARG A 1 93 ? -4.738 -5.697 0.592 1.00 93.75 93 ARG A CA 1
ATOM 734 C C . ARG A 1 93 ? -4.674 -7.074 -0.071 1.00 93.75 93 ARG A C 1
ATOM 736 O O . ARG A 1 93 ? -3.868 -7.284 -0.971 1.00 93.75 93 ARG A O 1
ATOM 743 N N . ASP A 1 94 ? -5.503 -8.014 0.369 1.00 93.31 94 ASP A N 1
ATOM 744 C CA . ASP A 1 94 ? -5.449 -9.399 -0.100 1.00 93.31 94 ASP A CA 1
ATOM 745 C C . ASP A 1 94 ? -5.882 -9.514 -1.570 1.00 93.31 94 ASP A C 1
ATOM 747 O O . ASP A 1 94 ? -5.308 -10.306 -2.315 1.00 93.31 94 ASP A O 1
ATOM 751 N N . ARG A 1 95 ? -6.829 -8.680 -2.028 1.00 90.69 95 ARG A N 1
ATOM 752 C CA . ARG A 1 95 ? -7.171 -8.572 -3.459 1.00 90.69 95 ARG A CA 1
ATOM 753 C C . ARG A 1 95 ? -5.982 -8.083 -4.282 1.00 90.69 95 ARG A C 1
ATOM 755 O O . ARG A 1 95 ? -5.701 -8.670 -5.326 1.00 90.69 95 ARG A O 1
ATOM 762 N N . PHE A 1 96 ? -5.273 -7.063 -3.803 1.00 90.38 96 PHE A N 1
ATOM 763 C CA . PHE A 1 96 ? -4.073 -6.556 -4.466 1.00 90.38 96 PHE A CA 1
ATOM 764 C C . PHE A 1 96 ? -2.973 -7.618 -4.555 1.00 90.38 96 PHE A C 1
ATOM 766 O O . PHE A 1 96 ? -2.445 -7.879 -5.633 1.00 90.38 96 PHE A O 1
ATOM 773 N N . LEU A 1 97 ? -2.685 -8.301 -3.443 1.00 89.25 97 LEU A N 1
ATOM 774 C CA . LEU A 1 97 ? -1.693 -9.381 -3.393 1.00 89.25 97 LEU A CA 1
ATOM 775 C C . LEU A 1 97 ? -2.077 -10.594 -4.256 1.00 89.25 97 LEU A C 1
ATOM 777 O O . LEU A 1 97 ? -1.200 -11.323 -4.707 1.00 89.25 97 LEU A O 1
ATOM 781 N N . ALA A 1 98 ? -3.366 -10.797 -4.533 1.00 89.75 98 ALA A N 1
ATOM 782 C CA . ALA A 1 98 ? -3.847 -11.823 -5.458 1.00 89.75 98 ALA A CA 1
ATOM 783 C C . ALA A 1 98 ? -3.700 -11.441 -6.949 1.00 89.75 98 ALA A C 1
ATOM 785 O O . ALA A 1 98 ? -4.176 -12.177 -7.814 1.00 89.75 98 ALA A O 1
ATOM 786 N N . GLY A 1 99 ? -3.071 -10.302 -7.260 1.00 86.31 99 GLY A N 1
ATOM 787 C CA . GLY A 1 99 ? -2.827 -9.840 -8.628 1.00 86.31 99 GLY A CA 1
ATOM 788 C C . GLY A 1 99 ? -3.903 -8.911 -9.192 1.00 86.31 99 GLY A C 1
ATOM 789 O O . GLY A 1 99 ? -3.872 -8.582 -10.378 1.00 86.31 99 GLY A O 1
ATOM 790 N N . ASN A 1 100 ? -4.874 -8.484 -8.378 1.00 87.56 100 ASN A N 1
ATOM 791 C CA . ASN A 1 100 ? -5.838 -7.473 -8.796 1.00 87.56 100 ASN A CA 1
ATOM 792 C C . ASN A 1 100 ? -5.276 -6.077 -8.516 1.00 87.56 100 ASN A C 1
ATOM 794 O O . ASN A 1 100 ? -5.443 -5.555 -7.423 1.00 87.56 100 ASN A O 1
ATOM 798 N N . TYR A 1 101 ? -4.623 -5.470 -9.502 1.00 86.19 101 TYR A N 1
ATOM 799 C CA . TYR A 1 101 ? -3.945 -4.181 -9.339 1.00 86.19 101 TYR A CA 1
ATOM 800 C C . TYR A 1 101 ? -4.786 -2.966 -9.746 1.00 86.19 101 TYR A C 1
ATOM 802 O O . TYR A 1 101 ? -4.240 -1.969 -10.208 1.00 86.19 101 TYR A O 1
ATOM 810 N N . VAL A 1 102 ? -6.113 -3.035 -9.627 1.00 86.44 102 VAL A N 1
ATOM 811 C CA . VAL A 1 102 ? -6.934 -1.816 -9.742 1.00 86.44 102 VAL A CA 1
ATOM 812 C C . VAL A 1 102 ? -6.630 -0.863 -8.579 1.00 86.44 102 VAL A C 1
ATOM 814 O O . VAL A 1 102 ? -6.070 -1.279 -7.562 1.00 86.44 102 VAL A O 1
ATOM 817 N N . SER A 1 103 ? -6.971 0.419 -8.708 1.00 83.69 103 SER A N 1
ATOM 818 C CA . SER A 1 103 ? -6.719 1.381 -7.628 1.00 83.69 103 SER A CA 1
ATOM 819 C C . SER A 1 103 ? -7.488 0.991 -6.355 1.00 83.69 103 SER A C 1
ATOM 821 O O . SER A 1 103 ? -8.560 0.386 -6.427 1.00 83.69 103 SER A O 1
ATOM 823 N N . PHE A 1 104 ? -6.970 1.318 -5.165 1.00 86.25 104 PHE A N 1
ATOM 824 C CA . PHE A 1 104 ? -7.635 0.908 -3.915 1.00 86.25 104 PHE A CA 1
ATOM 825 C C . PHE A 1 104 ? -9.032 1.519 -3.776 1.00 86.25 104 PHE A C 1
ATOM 827 O O . PHE A 1 104 ? -9.939 0.846 -3.291 1.00 86.25 104 PHE A O 1
ATOM 834 N N . GLY A 1 105 ? -9.230 2.746 -4.267 1.00 76.12 105 GLY A N 1
ATOM 835 C CA . GLY A 1 105 ? -10.543 3.395 -4.283 1.00 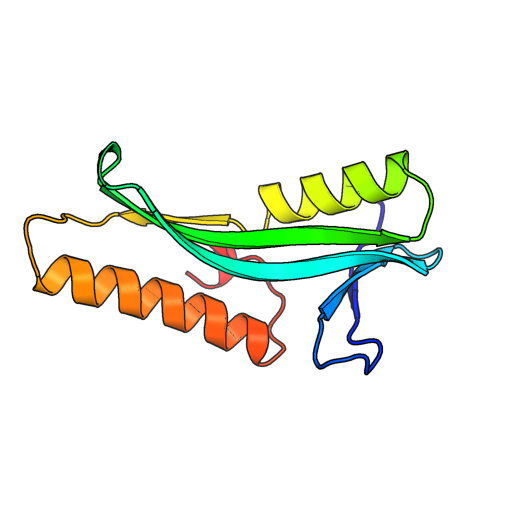76.12 105 GLY A CA 1
ATOM 836 C C . GLY A 1 105 ? -11.568 2.707 -5.190 1.00 76.12 105 GLY A C 1
ATOM 837 O O . GLY A 1 105 ? -12.762 2.880 -4.985 1.00 76.12 105 GLY A O 1
ATOM 838 N N . GLU A 1 106 ? -11.125 1.912 -6.168 1.00 79.94 106 GLU A N 1
ATOM 839 C CA . GLU A 1 106 ? -12.004 1.088 -7.008 1.00 79.94 106 GLU A CA 1
ATOM 840 C C . GLU A 1 106 ? -12.281 -0.300 -6.402 1.00 79.94 106 GLU A C 1
ATOM 842 O O . GLU A 1 106 ? -13.160 -1.015 -6.887 1.00 79.94 106 GLU A O 1
ATOM 847 N N . MET A 1 107 ? -11.537 -0.707 -5.364 1.00 79.38 107 MET A N 1
ATOM 848 C CA . MET A 1 107 ? -11.742 -1.980 -4.659 1.00 79.38 107 MET A CA 1
ATOM 849 C C . MET A 1 107 ? -12.605 -1.867 -3.404 1.00 79.38 107 MET A C 1
ATOM 851 O O . MET A 1 107 ? -13.214 -2.875 -3.026 1.00 79.38 107 MET A O 1
ATOM 855 N N . ALA A 1 108 ? -12.554 -0.713 -2.735 1.00 68.38 108 ALA A N 1
ATOM 856 C CA . ALA A 1 108 ? -13.307 -0.410 -1.520 1.00 68.38 108 ALA A CA 1
ATOM 857 C C . ALA A 1 108 ? -14.804 -0.261 -1.831 1.00 68.38 108 ALA A C 1
ATOM 859 O O . ALA A 1 108 ? -15.608 -0.950 -1.164 1.00 68.38 108 ALA A O 1
#

Nearest PDB structures (foldseek):
  1avg-assembly1_I  TM=3.229E-01  e=6.113E+00  Meccus pallidipennis
  4tsp-assembly2_B  TM=2.967E-01  e=5.158E+00  Actinia fragacea
  3put-assembly1_B  TM=3.297E-01  e=8.112E+00  Rhizobium etli CFN 42
  8bgm-assembly1_B  TM=1.388E-01  e=4.874E+00  Paraclostridium bifermentans